Protein AF-A0A4U8V218-F1 (afdb_monomer)

Nearest PDB structures (foldseek):
  7qql-assembly3_B  TM=8.203E-01  e=4.131E-07  Homo sapiens
  7pc4-assembly1_A  TM=8.549E-01  e=7.702E-06  Homo sapiens
  7pc7-assembly2_B  TM=8.497E-01  e=1.550E-05  Homo sapiens
  6zbz-assembly3_C  TM=8.291E-01  e=1.264E-04  Homo sapiens
  2f0a-assembly5_C  TM=8.260E-01  e=2.103E-04  Xenopus laevis

Structure (mmCIF, N/CA/C/O backbone):
data_AF-A0A4U8V218-F1
#
_entry.id   AF-A0A4U8V218-F1
#
loop_
_atom_site.group_PDB
_atom_site.id
_atom_site.type_symbol
_atom_site.label_atom_id
_atom_site.label_alt_id
_atom_site.label_comp_id
_atom_site.label_asym_id
_atom_site.label_entity_id
_atom_site.label_seq_id
_atom_site.pdbx_PDB_ins_code
_atom_site.Cartn_x
_atom_site.Cartn_y
_atom_site.Cartn_z
_atom_site.occupancy
_atom_site.B_iso_or_equiv
_atom_site.auth_seq_id
_atom_site.auth_comp_id
_atom_site.auth_asym_id
_atom_site.auth_atom_id
_atom_site.pdbx_PDB_model_num
ATOM 1 N N . MET A 1 1 ? 43.293 4.602 5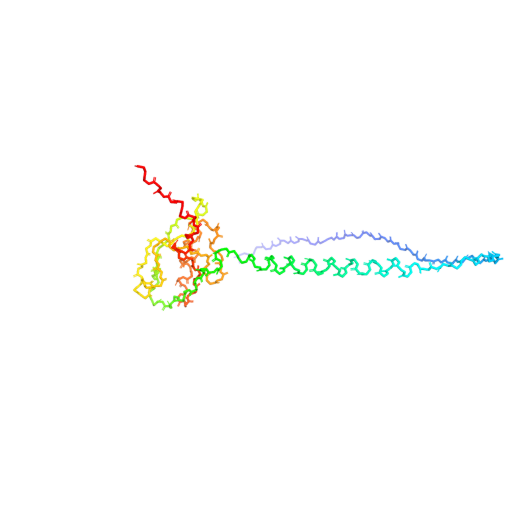3.460 1.00 40.53 1 MET A N 1
ATOM 2 C CA . MET A 1 1 ? 44.077 3.426 53.053 1.00 40.53 1 MET A CA 1
ATOM 3 C C . MET A 1 1 ? 43.292 2.794 51.916 1.00 40.53 1 MET A C 1
ATOM 5 O O . MET A 1 1 ? 42.241 2.243 52.197 1.00 40.53 1 MET A O 1
ATOM 9 N N . ASP A 1 2 ? 43.565 3.004 50.633 1.00 42.94 2 ASP A N 1
ATOM 10 C CA . ASP A 1 2 ? 44.732 3.553 49.939 1.00 42.94 2 ASP A CA 1
ATOM 11 C C . ASP A 1 2 ? 44.266 4.177 48.609 1.00 42.94 2 ASP A C 1
ATOM 13 O O . ASP A 1 2 ? 43.403 3.632 47.924 1.00 42.94 2 ASP A O 1
ATOM 17 N N . GLU A 1 3 ? 44.843 5.331 48.277 1.00 49.00 3 GLU A N 1
ATOM 18 C CA . GLU A 1 3 ? 45.061 5.780 46.896 1.00 49.00 3 GLU A CA 1
ATOM 19 C C . GLU A 1 3 ? 46.334 5.072 46.378 1.00 49.00 3 GLU A C 1
ATOM 21 O O . GLU A 1 3 ? 47.158 4.676 47.208 1.00 49.00 3 GLU A O 1
ATOM 26 N N . PRO A 1 4 ? 46.550 4.918 45.055 1.00 53.66 4 PRO A N 1
ATOM 27 C CA . PRO A 1 4 ? 47.360 5.936 44.367 1.00 53.66 4 PRO A CA 1
ATOM 28 C C . PRO A 1 4 ? 47.036 6.158 42.867 1.00 53.66 4 PRO A C 1
ATOM 30 O O . PRO A 1 4 ? 46.982 5.228 42.071 1.00 53.66 4 PRO A O 1
ATOM 33 N N . SER A 1 5 ? 46.849 7.424 42.491 1.00 48.59 5 SER A N 1
ATOM 34 C CA . SER A 1 5 ? 47.765 8.299 41.733 1.00 48.59 5 SER A CA 1
ATOM 35 C C . SER A 1 5 ? 48.434 7.871 40.407 1.00 48.59 5 SER A C 1
ATOM 37 O O . SER A 1 5 ? 49.103 6.848 40.304 1.00 48.59 5 SER A O 1
ATOM 39 N N . SER A 1 6 ? 48.457 8.889 39.524 1.00 47.59 6 SER A N 1
ATOM 40 C CA . SER A 1 6 ? 49.466 9.280 38.510 1.00 47.59 6 SER A CA 1
ATOM 41 C C . SER A 1 6 ? 49.377 8.706 37.089 1.00 47.59 6 SER A C 1
ATOM 43 O O . SER A 1 6 ? 49.187 7.515 36.916 1.00 47.59 6 SER A O 1
ATOM 45 N N . SER A 1 7 ? 49.649 9.443 36.000 1.00 46.03 7 SER A N 1
ATOM 46 C CA . SER A 1 7 ? 49.930 10.871 35.715 1.00 46.03 7 SER A CA 1
ATOM 47 C C . SER A 1 7 ? 50.295 10.995 34.215 1.00 46.03 7 SER A C 1
ATOM 49 O O . SER A 1 7 ? 50.708 10.000 33.629 1.00 46.03 7 SER A O 1
ATOM 51 N N . ALA A 1 8 ? 50.296 12.238 33.691 1.00 42.09 8 ALA A N 1
ATOM 52 C CA . ALA A 1 8 ? 51.140 12.753 32.581 1.00 42.09 8 ALA A CA 1
ATOM 53 C C . ALA A 1 8 ? 50.813 12.319 31.125 1.00 42.09 8 ALA A C 1
ATOM 55 O O . ALA A 1 8 ? 50.382 11.201 30.898 1.00 42.09 8 ALA A O 1
ATOM 56 N N . GLN A 1 9 ? 51.006 13.088 30.037 1.00 40.25 9 GLN A N 1
ATOM 57 C CA . GLN A 1 9 ? 51.601 14.404 29.686 1.00 40.25 9 GLN A CA 1
ATOM 58 C C . GLN A 1 9 ? 51.140 14.693 28.220 1.00 40.25 9 GLN A C 1
ATOM 60 O O . GLN A 1 9 ? 51.043 13.757 27.436 1.00 40.25 9 GLN A O 1
ATOM 65 N N . GLN A 1 10 ? 50.590 15.859 27.851 1.00 35.50 10 GLN A N 1
ATOM 66 C CA . GLN A 1 10 ? 51.215 17.086 27.297 1.00 35.50 10 GLN A CA 1
ATOM 67 C C . GLN A 1 10 ? 51.856 16.994 25.877 1.00 35.50 10 GLN A C 1
ATOM 69 O O . GLN A 1 10 ? 52.701 16.145 25.625 1.00 35.50 10 GLN A O 1
ATOM 74 N N . SER A 1 11 ? 51.411 17.923 25.003 1.00 46.84 11 SER A N 1
ATOM 75 C CA . SER A 1 11 ? 51.709 18.272 23.578 1.00 46.84 11 SER A CA 1
ATOM 76 C C . SER A 1 11 ? 53.215 18.532 23.257 1.00 46.84 11 SER A C 1
ATOM 78 O O . SER A 1 11 ? 53.974 18.401 24.215 1.00 46.84 11 SER A O 1
ATOM 80 N N . PRO A 1 12 ? 53.725 18.967 22.049 1.00 50.72 12 PRO A N 1
ATOM 81 C CA . PRO A 1 12 ? 53.167 19.951 21.073 1.00 50.72 12 PRO A CA 1
ATOM 82 C C . PRO A 1 12 ? 53.636 19.887 19.567 1.00 50.72 12 PRO A C 1
ATOM 84 O O . PRO A 1 12 ? 54.367 18.997 19.157 1.00 50.72 12 PRO A O 1
ATOM 87 N N . ALA A 1 13 ? 53.251 20.937 18.809 1.00 34.81 13 ALA A N 1
ATOM 88 C CA . ALA A 1 13 ? 54.000 21.676 17.760 1.00 34.81 13 ALA A CA 1
ATOM 89 C C . ALA A 1 13 ? 54.151 21.133 16.315 1.00 34.81 13 ALA A C 1
ATOM 91 O O . ALA A 1 13 ? 54.768 20.102 16.088 1.00 34.81 13 ALA A O 1
ATOM 92 N N . ALA A 1 14 ? 53.717 21.935 15.324 1.00 35.16 14 ALA A N 1
ATOM 93 C CA . ALA A 1 14 ? 54.578 22.785 14.467 1.00 35.16 14 ALA A CA 1
ATOM 94 C C . ALA A 1 14 ? 53.914 23.098 13.099 1.00 35.16 14 ALA A C 1
ATOM 96 O O . ALA A 1 14 ? 53.483 22.190 12.395 1.00 35.16 14 ALA A O 1
ATOM 97 N N . GLY A 1 15 ? 53.857 24.388 12.726 1.00 35.25 15 GLY A N 1
ATOM 98 C CA . GLY A 1 15 ? 53.751 24.835 11.321 1.00 35.25 15 GLY A CA 1
ATOM 99 C C . GLY A 1 15 ? 55.073 24.590 10.566 1.00 35.25 15 GLY A C 1
ATOM 100 O O . GLY A 1 15 ? 55.958 23.959 11.150 1.00 35.25 15 GLY A O 1
ATOM 101 N N . PRO A 1 16 ? 55.266 25.089 9.325 1.00 47.72 16 PRO A N 1
ATOM 102 C CA . PRO A 1 16 ? 55.283 26.541 9.062 1.00 47.72 16 PRO A CA 1
ATOM 103 C C . PRO A 1 16 ? 54.783 26.953 7.635 1.00 47.72 16 PRO A C 1
ATOM 105 O O . PRO A 1 16 ? 54.434 26.089 6.841 1.00 47.72 16 PRO A O 1
ATOM 108 N N . GLU A 1 17 ? 54.470 28.243 7.402 1.00 39.84 17 GLU A N 1
ATOM 109 C CA . GLU A 1 17 ? 55.167 29.190 6.474 1.00 39.84 17 GLU A CA 1
ATOM 110 C C . GLU A 1 17 ? 54.906 28.970 4.965 1.00 39.84 17 GLU A C 1
ATOM 112 O O . GLU A 1 17 ? 54.795 27.843 4.514 1.00 39.84 17 GLU A O 1
ATOM 117 N N . GLU A 1 18 ? 54.836 29.943 4.052 1.00 35.38 18 GLU A N 1
ATOM 118 C CA . GLU A 1 18 ? 54.838 31.415 3.992 1.00 35.38 18 GLU A CA 1
ATOM 119 C C . GLU A 1 18 ? 54.677 31.754 2.475 1.00 35.38 18 GLU A C 1
ATOM 121 O O . GLU A 1 18 ? 54.817 30.871 1.632 1.00 35.38 18 GLU A O 1
ATOM 126 N N . GLN A 1 19 ? 54.471 33.037 2.146 1.00 35.28 19 GLN A N 1
ATOM 127 C CA . GLN A 1 19 ? 54.855 33.743 0.898 1.00 35.28 19 GLN A CA 1
ATOM 128 C C . GLN A 1 19 ? 53.714 34.087 -0.082 1.00 35.28 19 GLN A C 1
ATOM 130 O O . GLN A 1 19 ? 53.103 33.213 -0.681 1.00 35.28 19 GLN A O 1
ATOM 135 N N . ARG A 1 20 ? 53.257 35.359 -0.112 1.00 33.25 20 ARG A N 1
ATOM 136 C CA . ARG A 1 20 ? 53.859 36.568 -0.762 1.00 33.25 20 ARG A CA 1
ATOM 137 C C . ARG A 1 20 ? 53.602 36.547 -2.285 1.00 33.25 20 ARG A C 1
ATOM 139 O O . ARG A 1 20 ? 53.681 35.491 -2.881 1.00 33.25 20 ARG A O 1
ATOM 146 N N . GLU A 1 21 ? 53.331 37.612 -3.037 1.00 30.73 21 GLU A N 1
ATOM 147 C CA . GLU A 1 21 ? 53.276 39.063 -2.842 1.00 30.73 21 GLU A CA 1
ATOM 148 C C . GLU A 1 21 ? 52.980 39.679 -4.238 1.00 30.73 21 GLU A C 1
ATOM 150 O O . GLU A 1 21 ? 53.397 39.133 -5.253 1.00 30.73 21 GLU A O 1
ATOM 155 N N . SER A 1 22 ? 52.232 40.786 -4.266 1.00 32.81 22 SER A N 1
ATOM 156 C CA . SER A 1 22 ? 52.320 41.942 -5.186 1.00 32.81 22 SER A CA 1
ATOM 157 C C . SER A 1 22 ? 52.426 41.803 -6.722 1.00 32.81 22 SER A C 1
ATOM 159 O O . SER A 1 22 ? 53.437 41.403 -7.288 1.00 32.81 22 SER A O 1
ATOM 161 N N . THR A 1 23 ? 51.446 42.408 -7.407 1.00 40.28 23 THR A N 1
ATOM 162 C CA . THR A 1 23 ? 51.613 43.199 -8.656 1.00 40.28 23 THR A CA 1
ATOM 163 C C . THR A 1 23 ? 52.706 44.279 -8.499 1.00 40.28 23 THR A C 1
ATOM 165 O O . THR A 1 23 ? 52.809 44.777 -7.374 1.00 40.28 23 THR A O 1
ATOM 168 N N . PRO A 1 24 ? 53.443 44.759 -9.543 1.00 46.31 24 PRO A N 1
ATOM 169 C CA . PRO A 1 24 ? 52.901 45.841 -10.402 1.00 46.31 24 PRO A CA 1
ATOM 170 C C . PRO A 1 24 ? 53.533 46.110 -11.815 1.00 46.31 24 PRO A C 1
ATOM 172 O O . PRO A 1 24 ? 54.622 45.668 -12.156 1.00 46.31 24 PRO A O 1
ATOM 175 N N . THR A 1 25 ? 52.824 46.975 -12.569 1.00 32.97 25 THR A N 1
ATOM 176 C CA . THR A 1 25 ? 53.266 48.110 -13.439 1.00 32.97 25 THR A CA 1
ATOM 177 C C . THR A 1 25 ? 53.871 47.965 -14.856 1.00 32.97 25 THR A C 1
ATOM 179 O O . THR A 1 25 ? 55.010 47.558 -15.032 1.00 32.97 25 THR A O 1
ATOM 182 N N . ASN A 1 26 ? 53.113 48.570 -15.793 1.00 38.38 26 ASN A N 1
ATOM 183 C CA . ASN A 1 26 ? 53.423 49.619 -16.795 1.00 38.38 26 ASN A CA 1
ATOM 184 C C . ASN A 1 26 ? 54.367 49.380 -17.992 1.00 38.38 26 ASN A C 1
ATOM 186 O O . ASN A 1 26 ? 55.562 49.153 -17.844 1.00 38.38 26 ASN A O 1
ATOM 190 N N . GLY A 1 27 ? 53.836 49.690 -19.183 1.00 33.47 27 GLY A N 1
ATOM 191 C CA . GLY A 1 27 ? 54.587 50.044 -20.390 1.00 33.47 27 GLY A CA 1
ATOM 192 C C . GLY A 1 27 ? 53.668 50.680 -21.441 1.00 33.47 27 GLY A C 1
ATOM 193 O O . GLY A 1 27 ? 52.831 49.997 -22.017 1.00 33.47 27 GLY A O 1
ATOM 194 N N . ASP A 1 28 ? 53.807 51.994 -21.618 1.00 36.44 28 ASP A N 1
ATOM 195 C CA . ASP A 1 28 ? 53.156 52.854 -22.616 1.00 36.44 28 ASP A CA 1
ATOM 196 C C . ASP A 1 28 ? 53.841 52.758 -24.002 1.00 36.44 28 ASP A C 1
ATOM 198 O O . ASP A 1 28 ? 54.964 52.265 -24.110 1.00 36.44 28 ASP A O 1
ATOM 202 N N . VAL A 1 29 ? 53.182 53.354 -25.005 1.00 38.94 29 VAL A N 1
ATOM 203 C CA . VAL A 1 29 ? 53.649 53.804 -26.335 1.00 38.94 29 VAL A CA 1
ATOM 204 C C . VAL A 1 29 ? 53.206 52.953 -27.530 1.00 38.94 29 VAL A C 1
ATOM 206 O O . VAL A 1 29 ? 53.717 51.866 -27.787 1.00 38.94 29 VAL A O 1
ATOM 209 N N . GLY A 1 30 ? 52.360 53.559 -28.375 1.00 30.31 30 GLY A N 1
ATOM 210 C CA . GLY A 1 30 ? 52.327 53.233 -29.803 1.00 30.31 30 GLY A CA 1
ATOM 211 C C . GLY A 1 30 ? 51.010 53.506 -30.523 1.00 30.31 30 GLY A C 1
ATOM 212 O O . GLY A 1 30 ? 50.344 52.574 -30.954 1.00 30.31 30 GLY A O 1
ATOM 213 N N . VAL A 1 31 ? 50.646 54.778 -30.707 1.00 47.94 31 VAL A N 1
ATOM 214 C CA . VAL A 1 31 ? 49.597 55.183 -31.657 1.00 47.94 31 VAL A CA 1
A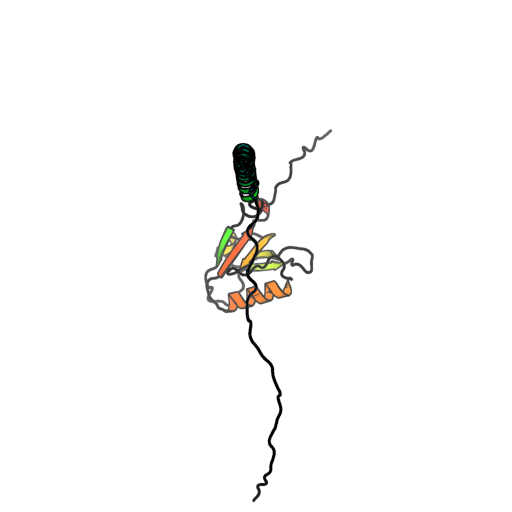TOM 215 C C . VAL A 1 31 ? 50.095 54.941 -33.083 1.00 47.94 31 VAL A C 1
ATOM 217 O O . VAL A 1 31 ? 51.030 55.610 -33.517 1.00 47.94 31 VAL A O 1
ATOM 220 N N . ALA A 1 32 ? 49.440 54.058 -33.840 1.00 38.50 32 ALA A N 1
ATOM 221 C CA . ALA A 1 32 ? 49.463 54.120 -35.299 1.00 38.50 32 ALA A CA 1
ATOM 222 C C . ALA A 1 32 ? 48.243 53.444 -35.944 1.00 38.50 32 ALA A C 1
ATOM 224 O O . ALA A 1 32 ? 48.045 52.240 -35.839 1.00 38.50 32 ALA A O 1
ATOM 225 N N . ALA A 1 33 ? 47.529 54.274 -36.705 1.00 38.62 33 ALA A N 1
ATOM 226 C CA . ALA A 1 33 ? 46.793 53.964 -37.926 1.00 38.62 33 ALA A CA 1
ATOM 227 C C . ALA A 1 33 ? 45.500 53.132 -37.830 1.00 38.62 33 ALA A C 1
ATOM 229 O O . ALA A 1 33 ? 45.479 51.913 -37.691 1.00 38.62 33 ALA A O 1
ATOM 230 N N . ALA A 1 34 ? 44.409 53.866 -38.046 1.00 48.31 34 ALA A N 1
ATOM 231 C CA . ALA A 1 34 ? 43.073 53.399 -38.351 1.00 48.31 34 ALA A CA 1
ATOM 232 C C . ALA A 1 34 ? 43.022 52.298 -39.425 1.00 48.31 34 ALA A C 1
ATOM 234 O O . ALA A 1 34 ? 43.589 52.432 -40.511 1.00 48.31 34 ALA A O 1
ATOM 235 N N . LYS A 1 35 ? 42.184 51.296 -39.165 1.00 39.84 35 LYS A N 1
ATOM 236 C CA . LYS A 1 35 ? 41.305 50.714 -40.177 1.00 39.84 35 LYS A CA 1
ATOM 237 C C . LYS A 1 35 ? 39.892 50.721 -39.611 1.00 39.84 35 LYS A C 1
ATOM 239 O O . LYS A 1 35 ? 39.559 49.932 -38.733 1.00 39.84 35 LYS A O 1
ATOM 244 N N . ASN A 1 36 ? 39.107 51.686 -40.083 1.00 50.03 36 ASN A N 1
ATOM 245 C CA . ASN A 1 36 ? 37.658 51.596 -40.063 1.00 5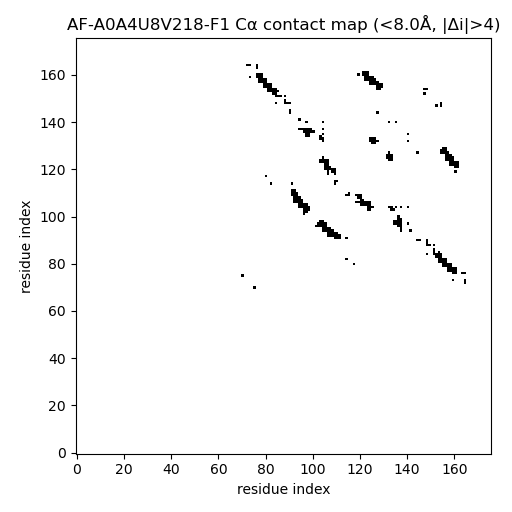0.03 36 ASN A CA 1
ATOM 246 C C . ASN A 1 36 ? 37.284 50.425 -40.973 1.00 50.03 36 ASN A C 1
ATOM 248 O O . ASN A 1 36 ? 37.309 50.573 -42.190 1.00 50.03 36 ASN A O 1
ATOM 252 N N . ASP A 1 37 ? 36.978 49.281 -40.380 1.00 46.44 37 ASP A N 1
ATOM 253 C CA . ASP A 1 37 ? 36.067 48.322 -40.984 1.00 46.44 37 ASP A CA 1
ATOM 254 C C . ASP A 1 37 ? 34.823 48.369 -40.107 1.00 46.44 37 ASP A C 1
ATOM 256 O O . ASP A 1 37 ? 34.842 47.977 -38.935 1.00 46.44 37 ASP A O 1
ATOM 260 N N . GLU A 1 38 ? 33.782 48.989 -40.657 1.00 53.09 38 GLU A N 1
ATOM 261 C CA . GLU A 1 38 ? 32.448 49.021 -40.086 1.00 53.09 38 GLU A CA 1
ATOM 262 C C . GLU A 1 38 ? 32.017 47.578 -39.859 1.00 53.09 38 GLU A C 1
ATOM 264 O O . GLU A 1 38 ? 31.642 46.849 -40.775 1.00 53.09 38 GLU A O 1
ATOM 269 N N . ARG A 1 39 ? 32.138 47.149 -38.605 1.00 54.84 39 ARG A N 1
ATOM 270 C CA . ARG A 1 39 ? 31.620 45.884 -38.121 1.00 54.84 39 ARG A CA 1
ATOM 271 C C . ARG A 1 39 ? 30.103 46.045 -38.103 1.00 54.84 39 ARG A C 1
ATOM 273 O O . ARG A 1 39 ? 29.524 46.407 -37.082 1.00 54.84 39 ARG A O 1
ATOM 280 N N . GLY A 1 40 ? 29.486 45.880 -39.271 1.00 51.75 40 GLY A N 1
ATOM 281 C CA . GLY A 1 40 ? 28.058 45.664 -39.407 1.00 51.75 40 GLY A CA 1
ATOM 282 C C . GLY A 1 40 ? 27.762 44.370 -38.680 1.00 51.75 40 GLY A C 1
ATOM 283 O O . GLY A 1 40 ? 27.891 43.303 -39.256 1.00 51.75 40 GLY A O 1
ATOM 284 N N . CYS A 1 41 ? 27.502 44.470 -37.376 1.00 51.72 41 CYS A N 1
ATOM 285 C CA . CYS A 1 41 ? 26.997 43.355 -36.602 1.00 51.72 41 CYS A CA 1
ATOM 286 C C . CYS A 1 41 ? 25.762 42.859 -37.337 1.00 51.72 41 CYS A C 1
ATOM 288 O O . CYS A 1 41 ? 24.823 43.639 -37.518 1.00 51.72 41 CYS A O 1
ATOM 290 N N . ASP A 1 42 ? 25.816 41.607 -37.771 1.00 64.12 42 ASP A N 1
ATOM 291 C CA . ASP A 1 42 ? 24.790 40.861 -38.482 1.00 64.12 42 ASP A CA 1
ATOM 292 C C . ASP A 1 42 ? 23.498 40.819 -37.650 1.00 64.12 42 ASP A C 1
ATOM 294 O O . ASP A 1 42 ? 23.140 39.828 -37.016 1.00 64.12 42 ASP A O 1
ATOM 298 N N . SER A 1 43 ? 22.799 41.953 -37.588 1.00 65.56 43 SER A N 1
ATOM 299 C CA . S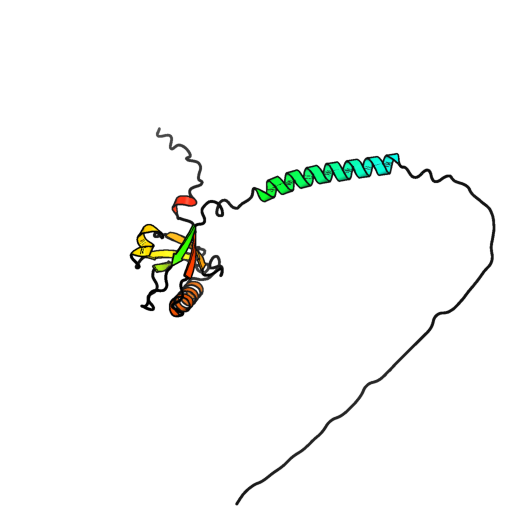ER A 1 43 ? 21.570 42.132 -36.818 1.00 65.56 43 SER A CA 1
ATOM 300 C C . SER A 1 43 ? 20.488 41.190 -37.330 1.00 65.56 43 SER A C 1
ATOM 302 O O . SER A 1 43 ? 19.619 40.789 -36.568 1.00 65.56 43 SER A O 1
ATOM 304 N N . GLU A 1 44 ? 20.567 40.826 -38.609 1.00 72.94 44 GLU A N 1
ATOM 305 C CA . GLU A 1 44 ? 19.694 39.863 -39.271 1.00 72.94 44 GLU A CA 1
ATOM 306 C C . GLU A 1 44 ? 20.016 38.419 -38.842 1.00 72.94 44 GLU A C 1
ATOM 308 O O . GLU A 1 44 ? 19.101 37.635 -38.598 1.00 72.94 44 GLU A O 1
ATOM 313 N N . GLU A 1 45 ? 21.296 38.074 -38.658 1.00 74.12 45 GLU A N 1
ATOM 314 C CA . GLU A 1 45 ? 21.730 36.752 -38.173 1.00 74.12 45 GLU A CA 1
ATOM 315 C C . GLU A 1 45 ? 21.403 36.562 -36.684 1.00 74.12 45 GLU A C 1
ATOM 317 O O . GLU A 1 45 ? 20.939 35.498 -36.257 1.00 74.12 45 GLU A O 1
ATOM 322 N N . LEU A 1 46 ? 21.562 37.626 -35.894 1.00 73.44 46 LEU A N 1
ATOM 323 C CA . LEU A 1 46 ? 21.141 37.655 -34.496 1.00 73.44 46 LEU A CA 1
ATOM 324 C C . LEU A 1 46 ? 19.619 37.552 -34.366 1.00 73.44 46 LEU A C 1
ATOM 326 O O . LEU A 1 46 ? 19.141 36.792 -33.526 1.00 73.44 46 LEU A O 1
ATOM 330 N N . GLN A 1 47 ? 18.860 38.250 -35.215 1.00 80.12 47 GLN A N 1
ATOM 331 C CA . GLN A 1 47 ? 17.400 38.159 -35.208 1.00 80.12 47 GLN A CA 1
ATOM 332 C C . GLN A 1 47 ? 16.931 36.753 -35.604 1.00 80.12 47 GLN A C 1
ATOM 334 O O . GLN A 1 47 ? 16.107 36.168 -34.905 1.00 80.12 47 GLN A O 1
ATOM 339 N N . SER A 1 48 ? 17.538 36.158 -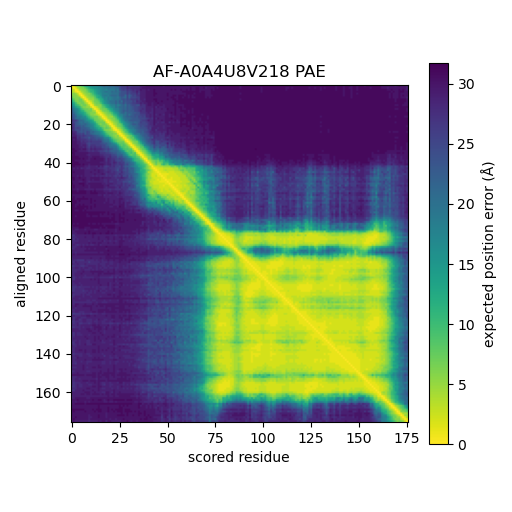36.636 1.00 82.38 48 SER A N 1
ATOM 340 C CA . SER A 1 48 ? 17.266 34.771 -37.026 1.00 82.38 48 SER A CA 1
ATOM 341 C C . SER A 1 48 ? 17.583 33.777 -35.905 1.00 82.38 48 SER A C 1
ATOM 343 O O . SER A 1 48 ? 16.875 32.782 -35.751 1.00 82.38 48 SER A O 1
ATOM 345 N N . SER A 1 49 ? 18.634 34.025 -35.120 1.00 83.62 49 SER A N 1
ATOM 346 C CA . SER A 1 49 ? 18.982 33.181 -33.972 1.00 83.62 49 SER A CA 1
ATOM 347 C C . SER A 1 49 ? 17.974 33.324 -32.829 1.00 83.62 49 SER A C 1
ATOM 349 O O . SER A 1 49 ? 17.615 32.326 -32.207 1.00 83.62 49 SER A O 1
ATOM 351 N N . ILE A 1 50 ? 17.480 34.538 -32.564 1.00 83.62 50 ILE A N 1
ATOM 352 C CA . ILE A 1 50 ? 16.438 34.788 -31.554 1.00 83.62 50 ILE A CA 1
ATOM 353 C C . ILE A 1 50 ? 15.147 34.062 -31.939 1.00 83.62 50 ILE A C 1
ATOM 355 O O . ILE A 1 50 ? 14.620 33.301 -31.129 1.00 83.62 50 ILE A O 1
ATOM 359 N N . ASP A 1 51 ? 14.700 34.205 -33.187 1.00 84.44 51 ASP A N 1
ATOM 360 C CA . ASP A 1 51 ? 13.484 33.552 -33.680 1.00 84.44 51 ASP A CA 1
ATOM 361 C C . ASP A 1 51 ? 13.611 32.015 -33.624 1.00 84.44 51 ASP A C 1
ATOM 363 O O . ASP A 1 51 ? 12.663 31.302 -33.282 1.00 84.44 51 ASP A O 1
ATOM 367 N N . GLN A 1 52 ? 14.808 31.479 -33.894 1.00 82.94 52 GLN A N 1
ATOM 368 C CA . GLN A 1 52 ? 15.087 30.045 -33.798 1.00 82.94 52 GLN A CA 1
ATOM 369 C C . GLN A 1 52 ? 15.085 29.537 -32.348 1.00 82.94 52 GLN A C 1
ATOM 371 O O . GLN A 1 52 ? 14.593 28.434 -32.085 1.00 82.94 52 GLN A O 1
ATOM 376 N N . ILE A 1 53 ? 15.587 30.330 -31.398 1.00 83.00 53 ILE A N 1
ATOM 377 C CA . ILE A 1 53 ? 15.540 30.013 -29.964 1.00 83.00 53 ILE A CA 1
ATOM 378 C C . ILE A 1 53 ? 14.099 30.063 -29.454 1.00 83.00 53 ILE A C 1
ATOM 380 O O . ILE A 1 53 ? 13.692 29.167 -28.717 1.00 83.00 53 ILE A O 1
ATOM 384 N N . GLU A 1 54 ? 13.308 31.059 -29.852 1.00 79.75 54 GLU A N 1
ATOM 385 C CA . GLU A 1 54 ? 11.898 31.164 -29.460 1.00 79.75 54 GLU A CA 1
ATOM 386 C C . GLU A 1 54 ? 11.054 30.025 -30.040 1.00 79.75 54 GLU A C 1
ATOM 388 O O . GLU A 1 54 ? 10.238 29.435 -29.328 1.00 79.75 54 GLU A O 1
ATOM 393 N N . SER A 1 55 ? 11.304 29.645 -31.294 1.00 74.12 55 SER A N 1
ATOM 394 C CA . SER A 1 55 ? 10.674 28.477 -31.916 1.00 74.12 55 SER A CA 1
ATOM 395 C C . SER A 1 55 ? 11.047 27.179 -31.188 1.00 74.12 55 SER A C 1
ATOM 397 O O . SER A 1 55 ? 10.169 26.406 -30.803 1.00 74.12 55 SER A O 1
ATOM 399 N N . SER A 1 56 ? 12.338 26.987 -30.887 1.00 73.25 56 SER A N 1
ATOM 400 C CA . SER A 1 56 ? 12.822 25.830 -30.118 1.00 73.25 56 SER A CA 1
ATOM 401 C C . SER A 1 56 ? 12.240 25.807 -28.703 1.00 73.25 56 SER A C 1
ATOM 403 O O . SER A 1 56 ? 11.896 24.748 -28.190 1.00 73.25 56 SER A O 1
ATOM 405 N N . LYS A 1 57 ? 12.084 26.971 -28.064 1.00 73.62 57 LYS A N 1
ATOM 406 C CA . LYS A 1 57 ? 11.459 27.109 -26.745 1.00 73.62 57 LYS A CA 1
ATOM 407 C C . LYS A 1 57 ? 9.981 26.725 -26.780 1.00 73.62 57 LYS A C 1
ATOM 409 O O . LYS A 1 57 ? 9.553 25.994 -25.897 1.00 73.62 57 LYS A O 1
ATOM 414 N N . ASN A 1 58 ? 9.225 27.142 -27.796 1.00 66.62 58 ASN A N 1
ATOM 415 C CA . ASN A 1 58 ? 7.830 26.720 -27.959 1.00 66.62 58 ASN A CA 1
ATOM 416 C C . ASN A 1 58 ? 7.718 25.205 -28.188 1.00 66.62 58 ASN A C 1
ATOM 418 O O . ASN A 1 58 ? 6.819 24.563 -27.649 1.00 66.62 58 ASN A O 1
ATOM 422 N N . GLU A 1 59 ? 8.641 24.614 -28.949 1.00 64.50 59 GLU A N 1
ATOM 423 C CA . GLU A 1 59 ? 8.692 23.166 -29.167 1.00 64.50 59 GLU A CA 1
ATOM 424 C C . GLU A 1 59 ? 9.039 22.413 -27.870 1.00 64.50 59 GLU A C 1
ATOM 426 O O . GLU A 1 59 ? 8.388 21.424 -27.529 1.00 64.50 59 GLU A O 1
ATOM 431 N N . ILE A 1 60 ? 9.983 22.935 -27.079 1.00 61.94 60 ILE A N 1
ATOM 432 C CA . ILE A 1 60 ? 10.305 22.428 -25.739 1.00 61.94 60 ILE A CA 1
ATOM 433 C C . ILE A 1 60 ? 9.113 22.590 -24.795 1.00 61.94 60 ILE A C 1
ATOM 435 O O . ILE A 1 60 ? 8.804 21.643 -24.081 1.00 61.94 60 ILE A O 1
ATOM 439 N N . ASP A 1 61 ? 8.403 23.718 -24.792 1.00 58.84 61 ASP A N 1
ATOM 440 C CA . ASP A 1 61 ? 7.223 23.931 -23.947 1.00 58.84 61 ASP A CA 1
ATOM 441 C C . ASP A 1 61 ? 6.109 22.938 -24.310 1.00 58.84 61 ASP A C 1
ATOM 443 O O . ASP A 1 61 ? 5.550 22.297 -23.418 1.00 58.84 61 ASP A O 1
ATOM 447 N N . HIS A 1 62 ? 5.862 22.694 -25.602 1.00 56.09 62 HIS A N 1
ATOM 448 C CA . HIS A 1 62 ? 4.944 21.647 -26.061 1.00 56.09 62 HIS A CA 1
ATOM 449 C C . HIS A 1 62 ? 5.390 20.244 -25.625 1.00 56.09 62 HIS A C 1
ATOM 451 O O . HIS A 1 62 ? 4.571 19.461 -25.133 1.00 56.09 62 HIS A O 1
ATOM 457 N N . VAL A 1 63 ? 6.678 19.912 -25.731 1.00 56.97 63 VAL A N 1
ATOM 458 C CA . VAL A 1 63 ? 7.220 18.629 -25.255 1.00 56.97 63 VAL A CA 1
ATOM 459 C C . VAL A 1 63 ? 7.125 18.521 -23.730 1.00 56.97 63 VAL A C 1
ATOM 461 O O . VAL A 1 63 ? 6.729 17.477 -23.222 1.00 56.97 63 VAL A O 1
ATOM 464 N N . THR A 1 64 ? 7.385 19.591 -22.982 1.00 52.94 64 THR A N 1
ATOM 465 C CA . THR A 1 64 ? 7.318 19.620 -21.511 1.00 52.94 64 THR A CA 1
ATOM 466 C C . THR A 1 64 ? 5.873 19.486 -21.027 1.00 52.94 64 THR A C 1
ATOM 468 O O . THR A 1 64 ? 5.600 18.756 -20.072 1.00 52.94 64 THR A O 1
ATOM 471 N N . GLN A 1 65 ? 4.914 20.083 -21.737 1.00 48.75 65 GLN A N 1
ATOM 472 C CA . GLN A 1 65 ? 3.481 19.874 -21.516 1.00 48.75 65 GLN A CA 1
ATOM 473 C C . GLN A 1 65 ? 3.072 18.423 -21.815 1.00 48.75 65 GLN A C 1
ATOM 475 O O . GLN A 1 65 ? 2.294 17.834 -21.069 1.00 48.75 65 GLN A O 1
ATOM 480 N N . THR A 1 66 ? 3.671 17.801 -22.833 1.00 48.41 66 THR A N 1
ATOM 481 C CA . THR A 1 66 ? 3.439 16.388 -23.180 1.00 48.41 66 THR A CA 1
ATOM 482 C C . THR A 1 66 ? 4.094 15.424 -22.173 1.00 48.41 66 THR A C 1
ATOM 484 O O . THR A 1 66 ? 3.541 14.366 -21.872 1.00 48.41 66 THR A O 1
ATOM 487 N N . VAL A 1 67 ? 5.235 15.795 -21.582 1.00 49.38 67 VAL A N 1
ATOM 488 C CA . VAL A 1 67 ? 5.944 15.024 -20.541 1.00 49.38 67 VAL A CA 1
ATOM 489 C C . VAL A 1 67 ? 5.277 15.176 -19.166 1.00 49.38 67 VAL A C 1
ATOM 491 O O . VAL A 1 67 ? 5.247 14.218 -18.397 1.00 49.38 67 VAL A O 1
ATOM 494 N N . THR A 1 68 ? 4.635 16.314 -18.879 1.00 46.38 68 THR A N 1
ATOM 495 C CA . THR A 1 68 ? 3.840 16.517 -17.648 1.00 46.38 68 THR A CA 1
ATOM 496 C C . THR A 1 68 ? 2.568 15.651 -17.639 1.00 46.38 68 THR A C 1
ATOM 498 O O . THR A 1 68 ? 2.080 15.259 -16.580 1.00 46.38 68 THR A O 1
ATOM 501 N N . ILE A 1 69 ? 2.078 15.252 -18.820 1.00 48.59 69 ILE A N 1
ATOM 502 C CA . ILE A 1 69 ? 0.971 14.293 -19.008 1.00 48.59 69 ILE A CA 1
ATOM 503 C C . ILE A 1 69 ? 1.508 12.849 -19.129 1.00 48.59 69 ILE A C 1
ATOM 505 O O . ILE A 1 69 ? 0.843 11.940 -19.613 1.00 48.59 69 ILE A O 1
ATOM 509 N N . ARG A 1 70 ? 2.718 12.574 -18.637 1.00 45.38 70 ARG A N 1
ATOM 510 C CA . ARG A 1 70 ? 3.091 11.225 -18.193 1.00 45.38 70 ARG A CA 1
ATOM 511 C C . ARG A 1 70 ? 2.998 11.128 -16.678 1.00 45.38 70 ARG A C 1
ATOM 513 O O . ARG A 1 70 ? 3.897 10.605 -16.027 1.00 45.38 70 ARG A O 1
ATOM 520 N N . GLN A 1 71 ? 1.875 11.581 -16.114 1.00 47.34 71 GLN A N 1
ATOM 521 C CA . GLN A 1 71 ? 1.403 10.983 -14.869 1.00 47.34 71 GLN A CA 1
ATOM 522 C C . GLN A 1 71 ? 1.435 9.473 -15.093 1.00 47.34 71 GLN A C 1
ATOM 524 O O . GLN A 1 71 ? 0.861 8.978 -16.066 1.00 47.34 71 GLN A O 1
ATOM 529 N N . SER A 1 72 ? 2.200 8.750 -14.276 1.00 54.59 72 SER A N 1
ATOM 530 C CA . SER A 1 72 ? 2.292 7.305 -14.427 1.00 54.59 72 SER A CA 1
ATOM 531 C C . SER A 1 72 ? 0.864 6.732 -14.434 1.00 54.59 72 SER A C 1
ATOM 533 O O . SER A 1 72 ? -0.001 7.261 -13.724 1.00 54.59 72 SER A O 1
ATOM 535 N N . PRO A 1 73 ? 0.575 5.660 -15.189 1.00 53.69 73 PRO A N 1
ATOM 536 C CA . PRO A 1 73 ? -0.743 5.008 -15.163 1.00 53.69 73 PRO A CA 1
ATOM 537 C C . PRO A 1 73 ? -1.200 4.598 -13.747 1.00 53.69 73 PRO A C 1
ATOM 539 O O . PRO A 1 73 ? -2.367 4.286 -13.518 1.00 53.69 73 PRO A O 1
ATOM 542 N N . LEU A 1 74 ? -0.262 4.589 -12.793 1.00 56.25 74 LEU A N 1
ATOM 543 C CA . LEU A 1 74 ? -0.465 4.298 -11.382 1.00 56.25 74 LEU A CA 1
ATOM 544 C C . LEU A 1 74 ? -1.001 5.510 -10.602 1.00 56.25 74 LEU A C 1
ATOM 546 O O . LEU A 1 74 ? -1.784 5.328 -9.676 1.00 56.25 74 LEU A O 1
ATOM 550 N N . SER A 1 75 ? -0.640 6.743 -10.979 1.00 55.81 75 SER A N 1
ATOM 551 C CA . SER A 1 75 ? -1.084 7.970 -10.288 1.00 55.81 75 SER A CA 1
ATOM 552 C C . SER A 1 75 ? -2.600 8.162 -10.318 1.00 55.81 75 SER A C 1
ATOM 554 O O . SER A 1 75 ? -3.170 8.614 -9.331 1.00 55.81 75 SER A O 1
ATOM 556 N N . THR A 1 76 ? -3.265 7.794 -11.416 1.00 63.78 76 THR A N 1
ATOM 557 C CA . THR A 1 76 ? -4.716 7.993 -11.589 1.00 63.78 76 THR A CA 1
ATOM 558 C C . THR A 1 76 ? -5.567 7.100 -10.688 1.00 63.78 76 THR A C 1
ATOM 560 O O . THR A 1 76 ? -6.761 7.339 -10.548 1.00 63.78 76 THR A O 1
ATOM 563 N N . HIS A 1 77 ? -4.967 6.079 -10.075 1.00 79.25 77 HIS A N 1
ATOM 564 C CA . HIS A 1 77 ? -5.681 5.057 -9.314 1.00 79.25 77 HIS A CA 1
ATOM 565 C C . HIS A 1 77 ? -5.238 4.954 -7.852 1.00 79.25 77 HIS A C 1
ATOM 567 O O . HIS A 1 77 ? -5.693 4.063 -7.130 1.00 79.25 77 HIS A O 1
ATOM 573 N N . ARG A 1 78 ? -4.367 5.864 -7.399 1.00 88.94 78 ARG A N 1
ATOM 574 C CA . ARG A 1 78 ? -3.952 5.933 -5.997 1.00 88.94 78 ARG A CA 1
ATOM 575 C C . ARG A 1 78 ? -5.111 6.387 -5.122 1.00 88.94 78 ARG A C 1
ATOM 577 O O . ARG A 1 78 ? -5.792 7.366 -5.421 1.00 88.94 78 ARG A O 1
ATOM 584 N N . ARG A 1 79 ? -5.301 5.682 -4.013 1.00 91.44 79 ARG A N 1
ATOM 585 C CA . ARG A 1 79 ? -6.227 6.042 -2.943 1.00 91.44 79 ARG A CA 1
ATOM 586 C C . ARG A 1 79 ? -5.449 6.223 -1.656 1.00 91.44 79 ARG A C 1
ATOM 588 O O . ARG A 1 79 ? -4.597 5.407 -1.319 1.00 91.44 79 ARG A O 1
ATOM 595 N N . THR A 1 80 ? -5.782 7.276 -0.932 1.00 93.06 80 THR A N 1
ATOM 596 C CA . THR A 1 80 ? -5.257 7.531 0.404 1.00 93.06 80 THR A CA 1
ATOM 597 C C . THR A 1 80 ? -6.306 7.096 1.418 1.00 93.06 80 THR A C 1
ATOM 599 O O . THR A 1 80 ? -7.444 7.562 1.364 1.00 93.06 80 THR A O 1
ATOM 602 N N . ILE A 1 81 ? -5.942 6.188 2.319 1.00 92.94 81 ILE A N 1
ATOM 603 C CA . ILE A 1 81 ? -6.826 5.638 3.349 1.00 92.94 81 ILE A CA 1
ATOM 604 C C . ILE A 1 81 ? -6.299 6.085 4.707 1.00 92.94 81 ILE A C 1
ATOM 606 O O . ILE A 1 81 ? -5.137 5.849 5.038 1.00 92.94 81 ILE A O 1
ATOM 610 N N . SER A 1 82 ? -7.162 6.723 5.497 1.00 91.62 82 SER A N 1
ATOM 611 C CA . SER A 1 82 ? -6.859 7.056 6.886 1.00 91.62 82 SER A CA 1
ATOM 612 C C . SER A 1 82 ? -7.331 5.924 7.789 1.00 91.62 82 SER A C 1
ATOM 614 O O . SER A 1 82 ? -8.501 5.540 7.778 1.00 91.62 82 SER A O 1
ATOM 616 N N . ILE A 1 83 ? -6.398 5.383 8.557 1.00 89.81 83 ILE A N 1
ATOM 617 C CA . ILE A 1 83 ? -6.627 4.346 9.545 1.00 89.81 83 ILE A CA 1
ATOM 618 C C . ILE A 1 83 ? -6.675 5.040 10.909 1.00 89.81 83 ILE A C 1
ATOM 620 O O . ILE A 1 83 ? -5.659 5.592 11.345 1.00 89.81 83 ILE A O 1
ATOM 624 N N . PRO A 1 84 ? -7.833 5.055 11.589 1.00 83.88 84 PRO A N 1
ATOM 625 C CA . PRO A 1 84 ? -7.939 5.664 12.905 1.00 83.88 84 PRO A CA 1
ATOM 626 C C . PRO A 1 84 ? -7.056 4.922 13.913 1.00 83.88 84 PRO A C 1
ATOM 628 O O . PRO A 1 84 ? -6.808 3.723 13.785 1.00 83.88 84 PRO A O 1
ATOM 631 N N . SER A 1 85 ? -6.600 5.633 14.944 1.00 75.38 85 SER A N 1
ATOM 632 C CA . SER A 1 85 ? -5.885 5.018 16.061 1.00 75.38 85 SER A CA 1
ATOM 633 C C . SER A 1 85 ? -6.797 4.015 16.770 1.00 75.38 85 SER A C 1
ATOM 635 O O . SER A 1 85 ? -7.750 4.420 17.443 1.00 75.38 85 SER A O 1
ATOM 637 N N . SER A 1 86 ? -6.513 2.720 16.641 1.00 64.69 86 SER A N 1
ATOM 638 C CA . SER A 1 86 ? -7.163 1.707 17.470 1.00 64.69 86 SER A CA 1
ATOM 639 C C . SER A 1 86 ? -6.465 1.639 18.827 1.00 64.69 86 SER A C 1
ATOM 641 O O . SER A 1 86 ? -5.240 1.675 18.919 1.00 64.69 86 SER A O 1
ATOM 643 N N . SER A 1 87 ? -7.249 1.548 19.901 1.00 57.78 87 SER A N 1
ATOM 644 C CA . SER A 1 87 ? -6.745 1.403 21.273 1.00 57.78 87 SER A CA 1
ATOM 645 C C . SER A 1 87 ? -6.072 0.051 21.527 1.00 57.78 87 SER A C 1
ATOM 647 O O . SER A 1 87 ? -5.383 -0.116 22.533 1.00 57.78 87 SER A O 1
ATOM 649 N N . ALA A 1 88 ? -6.288 -0.923 20.643 1.00 61.06 88 ALA A N 1
ATOM 650 C CA . ALA A 1 88 ? -5.559 -2.176 20.637 1.00 61.06 88 ALA A CA 1
ATOM 651 C C . ALA A 1 88 ? -4.389 -2.027 19.667 1.00 61.06 88 ALA A C 1
ATOM 653 O O . ALA A 1 88 ? -4.588 -1.621 18.527 1.00 61.06 88 ALA A O 1
ATOM 654 N N . ASN A 1 89 ? -3.185 -2.363 20.126 1.00 65.50 89 ASN A N 1
ATOM 655 C CA . ASN A 1 89 ? -1.941 -2.433 19.355 1.00 65.50 89 ASN A CA 1
ATOM 656 C C . ASN A 1 89 ? -1.986 -3.549 18.279 1.00 65.50 89 ASN A C 1
ATOM 658 O O . ASN A 1 89 ? -1.094 -4.388 18.176 1.00 65.50 89 ASN A O 1
ATOM 662 N N . GLU A 1 90 ? -3.100 -3.633 17.562 1.00 76.00 90 GLU A N 1
ATOM 663 C CA . GLU A 1 90 ? -3.478 -4.684 16.642 1.00 76.00 90 GLU A CA 1
ATOM 664 C C . GLU A 1 90 ? -3.340 -4.138 15.226 1.00 76.00 90 GLU A C 1
ATOM 666 O O . GLU A 1 90 ? -3.917 -3.111 14.864 1.00 76.00 90 GLU A O 1
ATOM 671 N N . ILE A 1 91 ? -2.523 -4.820 14.429 1.00 85.62 91 ILE A N 1
ATOM 672 C CA . ILE A 1 91 ? -2.282 -4.440 13.044 1.00 85.62 91 ILE A CA 1
ATOM 673 C C . ILE A 1 91 ? -3.571 -4.738 12.260 1.00 85.62 91 ILE A C 1
ATOM 675 O O . ILE A 1 91 ? -4.011 -5.888 12.227 1.00 85.62 91 ILE A O 1
ATOM 679 N N . PRO A 1 92 ? -4.187 -3.740 11.608 1.00 89.19 92 PRO A N 1
ATOM 680 C CA . PRO A 1 92 ? -5.537 -3.871 11.068 1.00 89.19 92 PRO A CA 1
ATOM 681 C C . PRO A 1 92 ? -5.612 -4.712 9.783 1.00 89.19 92 PRO A C 1
ATOM 683 O O . PRO A 1 92 ? -6.707 -5.065 9.339 1.00 89.19 92 PRO A O 1
ATOM 686 N N . PHE A 1 93 ? -4.466 -5.045 9.186 1.00 92.50 93 PHE A N 1
ATOM 687 C CA . PHE A 1 93 ? -4.336 -5.946 8.045 1.00 92.50 93 PHE A CA 1
ATOM 688 C C . PHE A 1 93 ? -2.953 -6.612 8.028 1.00 92.50 93 PHE A C 1
ATOM 690 O O . PHE A 1 93 ? -1.999 -6.132 8.630 1.00 92.50 93 PHE A O 1
ATOM 697 N N . SER A 1 94 ? -2.832 -7.722 7.310 1.00 94.06 94 SER A N 1
ATOM 698 C CA . SER A 1 94 ? -1.557 -8.393 7.041 1.00 94.06 94 SER A CA 1
ATOM 699 C C . SER A 1 94 ? -1.089 -8.120 5.617 1.00 94.06 94 SER A C 1
ATOM 701 O O . SER A 1 94 ? -1.903 -7.856 4.730 1.00 94.06 94 SER A O 1
ATOM 703 N N . ILE A 1 95 ? 0.222 -8.214 5.401 1.00 95.88 95 ILE A N 1
ATOM 704 C CA . ILE A 1 95 ? 0.854 -8.022 4.094 1.00 95.88 95 ILE A CA 1
ATOM 705 C C . ILE A 1 95 ? 1.532 -9.302 3.592 1.00 95.88 95 ILE A C 1
ATOM 707 O O . ILE A 1 95 ? 1.712 -10.269 4.336 1.00 95.88 95 ILE A O 1
ATOM 711 N N . HIS A 1 96 ? 1.897 -9.310 2.316 1.00 96.06 96 HIS A N 1
ATOM 712 C CA . HIS A 1 96 ? 2.746 -10.305 1.651 1.00 96.06 96 HIS A CA 1
ATOM 713 C C . HIS A 1 96 ? 3.443 -9.662 0.437 1.00 96.06 96 HIS A C 1
ATOM 715 O O . HIS A 1 96 ? 3.223 -8.484 0.149 1.00 96.06 96 HIS A O 1
ATOM 721 N N . GLY A 1 97 ? 4.286 -10.427 -0.261 1.00 95.25 97 GLY A N 1
ATOM 722 C CA . GLY A 1 97 ? 5.123 -9.914 -1.348 1.00 95.25 97 GLY A CA 1
ATOM 723 C C . GLY A 1 97 ? 6.416 -9.309 -0.810 1.00 95.25 97 GLY A C 1
ATOM 724 O O . GLY A 1 97 ? 6.952 -9.818 0.168 1.00 95.25 97 GLY A O 1
ATOM 725 N N . GLY A 1 98 ? 6.901 -8.236 -1.432 1.00 95.19 98 GLY A N 1
ATOM 726 C CA . GLY A 1 98 ? 8.161 -7.580 -1.072 1.00 95.19 98 GLY A CA 1
ATOM 727 C C . GLY A 1 98 ? 9.266 -7.788 -2.102 1.00 95.19 98 GLY A C 1
ATOM 728 O O . GLY A 1 98 ? 9.250 -8.742 -2.892 1.00 95.19 98 GLY A O 1
ATOM 729 N N . ALA A 1 99 ? 10.226 -6.863 -2.105 1.00 94.44 99 ALA A N 1
ATOM 730 C CA . ALA A 1 99 ? 11.288 -6.802 -3.107 1.00 94.44 99 ALA A CA 1
ATOM 731 C C . ALA A 1 99 ? 12.164 -8.069 -3.144 1.00 94.44 99 ALA A C 1
ATOM 733 O O . ALA A 1 99 ? 12.666 -8.442 -4.203 1.00 94.44 99 ALA A O 1
ATOM 734 N N . ASP A 1 100 ? 12.273 -8.773 -2.017 1.00 94.44 100 ASP A N 1
ATOM 735 C CA . ASP A 1 100 ? 12.933 -10.074 -1.875 1.00 94.44 100 ASP A CA 1
ATOM 736 C C . ASP A 1 100 ? 12.277 -11.183 -2.712 1.00 94.44 100 ASP A C 1
ATOM 738 O O . ASP A 1 100 ? 12.946 -12.128 -3.126 1.00 94.44 100 ASP A O 1
ATOM 742 N N . SER A 1 101 ? 10.989 -11.036 -3.023 1.00 93.31 101 SER A N 1
ATOM 743 C CA . SER A 1 101 ? 10.221 -11.926 -3.903 1.00 93.31 101 SER A CA 1
ATOM 744 C C . SER A 1 101 ? 9.981 -11.347 -5.305 1.00 93.31 101 SER A C 1
ATOM 746 O O . SER A 1 101 ? 9.166 -11.877 -6.058 1.00 93.31 101 SER A O 1
ATOM 748 N N . CYS A 1 102 ? 10.667 -10.252 -5.659 1.00 92.50 102 CYS A N 1
ATOM 749 C CA . CYS A 1 102 ? 10.415 -9.472 -6.877 1.00 92.50 102 CYS A CA 1
ATOM 750 C C . CYS A 1 102 ? 8.942 -9.033 -7.021 1.00 92.50 102 CYS A C 1
ATOM 752 O O . CYS A 1 102 ? 8.424 -8.937 -8.134 1.00 92.50 102 CYS A O 1
ATOM 754 N N . SER A 1 103 ? 8.270 -8.766 -5.896 1.00 91.69 103 SER A N 1
ATOM 755 C CA . SER A 1 103 ? 6.866 -8.350 -5.832 1.00 91.69 103 SER A CA 1
ATOM 756 C C . SER A 1 103 ? 6.718 -7.046 -5.051 1.00 91.69 103 SER A C 1
ATOM 758 O O . SER A 1 103 ? 7.516 -6.737 -4.170 1.00 91.69 103 SER A O 1
ATOM 760 N N . LEU A 1 104 ? 5.659 -6.286 -5.326 1.00 93.12 104 LEU A N 1
ATOM 761 C CA . LEU A 1 104 ? 5.259 -5.177 -4.457 1.00 93.12 104 LEU A CA 1
ATOM 762 C C . LEU A 1 104 ? 4.744 -5.699 -3.110 1.00 93.12 104 LEU A C 1
ATOM 764 O O . LEU A 1 104 ? 4.451 -6.890 -2.963 1.00 93.12 104 LEU A O 1
ATOM 768 N N . ILE A 1 105 ? 4.633 -4.790 -2.140 1.00 95.88 105 ILE A N 1
ATOM 769 C CA . ILE A 1 105 ? 3.936 -5.046 -0.882 1.00 95.88 105 ILE A CA 1
ATOM 770 C C . ILE A 1 105 ? 2.436 -5.010 -1.160 1.00 95.88 105 ILE A C 1
ATOM 772 O O . ILE A 1 105 ? 1.897 -4.003 -1.620 1.00 95.88 105 ILE A O 1
ATOM 776 N N . LEU A 1 106 ? 1.774 -6.127 -0.890 1.00 95.25 106 LEU A N 1
ATOM 777 C CA . LEU A 1 106 ? 0.352 -6.320 -1.142 1.00 95.25 106 LEU A CA 1
ATOM 778 C C . LEU A 1 106 ? -0.386 -6.577 0.172 1.00 95.25 106 LEU A C 1
ATOM 780 O O . LEU A 1 106 ? 0.195 -7.075 1.143 1.00 95.25 106 LEU A O 1
ATOM 784 N N . VAL A 1 107 ? -1.677 -6.269 0.202 1.00 95.44 107 VAL A N 1
ATOM 785 C CA . VAL A 1 107 ? -2.563 -6.612 1.317 1.00 95.44 107 VAL A CA 1
ATOM 786 C C . VAL A 1 107 ? -2.965 -8.074 1.211 1.00 95.44 107 VAL A C 1
ATOM 788 O O . VAL A 1 107 ? -3.607 -8.490 0.257 1.00 95.44 107 VAL A O 1
ATOM 791 N N . ARG A 1 108 ? -2.651 -8.867 2.230 1.00 95.12 108 ARG A N 1
ATOM 792 C CA . ARG A 1 108 ? -3.015 -10.284 2.263 1.00 95.12 108 ARG A CA 1
ATOM 793 C C . ARG A 1 108 ? -4.407 -10.512 2.843 1.00 95.12 108 ARG A C 1
ATOM 795 O O . ARG A 1 108 ? -5.166 -11.344 2.352 1.00 95.12 108 ARG A O 1
ATOM 802 N N . THR A 1 109 ? -4.709 -9.862 3.963 1.00 93.50 109 THR A N 1
ATOM 803 C CA . THR A 1 109 ? -5.979 -10.034 4.683 1.00 93.50 109 THR A CA 1
ATOM 804 C C . THR A 1 109 ? -6.238 -8.820 5.553 1.00 93.50 109 THR A C 1
ATOM 806 O O . THR A 1 109 ? -5.344 -8.395 6.281 1.00 93.50 109 THR A O 1
ATOM 809 N N . VAL A 1 110 ? -7.463 -8.304 5.512 1.00 92.50 110 VAL A N 1
ATOM 810 C CA . VAL A 1 110 ? -7.927 -7.191 6.345 1.00 92.50 110 VAL A CA 1
ATOM 811 C C . VAL A 1 110 ? -8.708 -7.737 7.538 1.00 92.50 110 VAL A C 1
ATOM 813 O O . VAL A 1 110 ? -9.621 -8.543 7.364 1.00 92.50 110 VAL A O 1
ATOM 816 N N . PHE A 1 111 ? -8.344 -7.311 8.745 1.00 89.31 111 PHE A N 1
ATOM 817 C CA . PHE A 1 111 ? -8.958 -7.762 9.999 1.00 89.31 111 PHE A CA 1
ATOM 818 C C . PHE A 1 111 ? -9.906 -6.711 10.583 1.00 89.31 111 PHE A C 1
ATOM 820 O O . PHE A 1 111 ? -10.919 -7.053 11.189 1.00 89.31 111 PHE A O 1
ATOM 827 N N . HIS A 1 112 ? -9.591 -5.428 10.391 1.00 87.56 112 HIS A N 1
ATOM 828 C CA . HIS A 1 112 ? -10.357 -4.340 10.986 1.00 87.56 112 HIS A CA 1
ATOM 829 C C . HIS A 1 112 ? -11.650 -4.063 10.198 1.00 87.56 112 HIS A C 1
ATOM 831 O O . HIS A 1 112 ? -11.570 -3.783 8.997 1.00 87.56 112 HIS A O 1
ATOM 837 N N . PRO A 1 113 ? -12.835 -4.064 10.843 1.00 84.44 113 PRO A N 1
ATOM 838 C CA . PRO A 1 113 ? -14.122 -3.938 10.154 1.00 84.44 113 PRO A CA 1
ATOM 839 C C . PRO A 1 113 ? -14.242 -2.638 9.348 1.00 84.44 113 PRO A C 1
ATOM 841 O O . PRO A 1 113 ? -14.721 -2.658 8.216 1.00 84.44 113 PRO A O 1
ATOM 844 N N . ASP A 1 114 ? -13.723 -1.530 9.878 1.00 84.81 114 ASP A N 1
ATOM 845 C CA . ASP A 1 114 ? -13.769 -0.222 9.205 1.00 84.81 114 ASP A CA 1
ATOM 846 C C . ASP A 1 114 ? -12.918 -0.153 7.924 1.00 84.81 114 ASP A C 1
ATOM 848 O O . ASP A 1 114 ? -13.138 0.712 7.070 1.00 84.81 114 ASP A O 1
ATOM 852 N N . LEU A 1 115 ? -11.952 -1.066 7.765 1.00 88.19 115 LEU A N 1
ATOM 853 C CA . LEU A 1 115 ? -11.105 -1.138 6.575 1.00 88.19 115 LEU A CA 1
ATOM 854 C C . LEU A 1 115 ? -11.641 -2.105 5.517 1.00 88.19 115 LEU A C 1
ATOM 856 O O . LEU A 1 115 ? -11.237 -1.980 4.366 1.00 88.19 115 LEU A O 1
ATOM 860 N N . LEU A 1 116 ? -12.578 -3.003 5.846 1.00 86.12 116 LEU A N 1
ATOM 861 C CA . LEU A 1 116 ? -13.114 -4.001 4.901 1.00 86.12 116 LEU A CA 1
ATOM 862 C C . LEU A 1 116 ? -13.772 -3.376 3.660 1.00 86.12 116 LEU A C 1
ATOM 864 O O . LEU A 1 116 ? -13.796 -3.987 2.596 1.00 86.12 116 LEU A O 1
ATOM 868 N N . ASN A 1 117 ? -14.297 -2.154 3.786 1.00 86.50 117 ASN A N 1
ATOM 869 C CA . ASN A 1 117 ? -14.909 -1.418 2.674 1.00 86.50 117 ASN A CA 1
ATOM 870 C C . ASN A 1 117 ? -13.916 -0.519 1.919 1.00 86.50 117 ASN A C 1
ATOM 872 O O . ASN A 1 117 ? -14.263 0.040 0.880 1.00 86.50 117 ASN A O 1
ATOM 876 N N . GLN A 1 118 ? -12.706 -0.332 2.448 1.00 90.06 118 GLN A N 1
ATOM 877 C CA . GLN A 1 118 ? -11.715 0.604 1.911 1.00 90.06 118 GLN A CA 1
ATOM 878 C C . GLN A 1 118 ? -10.538 -0.126 1.262 1.00 90.06 118 GLN A C 1
ATOM 880 O O . GLN A 1 118 ? -10.052 0.308 0.215 1.00 90.06 118 GLN A O 1
ATOM 885 N N . LEU A 1 119 ? -10.132 -1.242 1.865 1.00 92.12 119 LEU A N 1
ATOM 886 C CA . LEU A 1 119 ? -8.964 -2.032 1.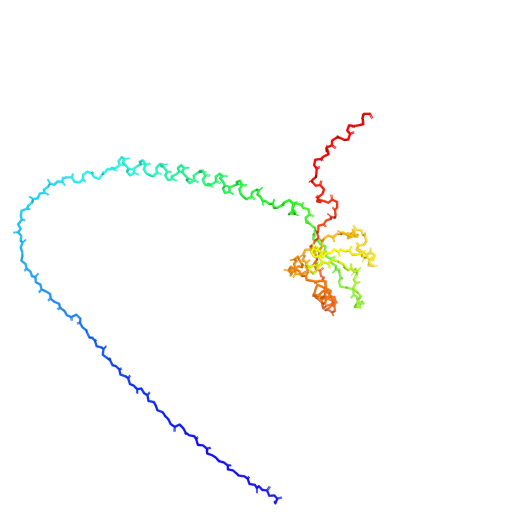524 1.00 92.12 119 LEU A CA 1
ATOM 887 C C . LEU A 1 119 ? -9.400 -3.443 1.126 1.00 92.12 119 LEU A C 1
ATOM 889 O O . LEU A 1 119 ? -10.201 -4.071 1.822 1.00 92.12 119 LEU A O 1
ATOM 893 N N . GLN A 1 120 ? -8.878 -3.936 0.011 1.00 92.00 120 GLN A N 1
ATOM 894 C CA . GLN A 1 120 ? -9.140 -5.287 -0.476 1.00 92.00 120 GLN A CA 1
ATOM 895 C C . GLN A 1 120 ? -7.873 -6.135 -0.456 1.00 92.00 120 GLN A C 1
ATOM 897 O O . GLN A 1 120 ? -6.757 -5.628 -0.355 1.00 92.00 120 GLN A O 1
ATOM 902 N N . ASN A 1 121 ? -8.057 -7.452 -0.532 1.00 92.88 121 ASN A N 1
ATOM 903 C CA . ASN A 1 121 ? -6.936 -8.357 -0.743 1.00 92.88 121 ASN A CA 1
ATOM 904 C C . ASN A 1 121 ? -6.272 -8.042 -2.088 1.00 92.88 121 ASN A C 1
ATOM 906 O O . ASN A 1 121 ? -6.952 -7.679 -3.046 1.00 92.88 121 ASN A O 1
ATOM 910 N N . ASP A 1 122 ? -4.955 -8.201 -2.122 1.00 93.62 122 ASP A N 1
ATOM 911 C CA . ASP A 1 122 ? -4.061 -7.886 -3.231 1.00 93.62 122 ASP A CA 1
ATOM 912 C C . ASP A 1 122 ? -3.977 -6.387 -3.591 1.00 93.62 122 ASP A C 1
ATOM 914 O O . ASP A 1 122 ? -3.347 -6.033 -4.596 1.00 93.62 122 ASP A O 1
ATOM 918 N N . ASP A 1 123 ? -4.560 -5.483 -2.787 1.00 93.44 123 ASP A N 1
ATOM 919 C CA . ASP A 1 123 ? -4.321 -4.043 -2.934 1.00 93.44 123 ASP A CA 1
ATOM 920 C C . ASP A 1 123 ? -2.827 -3.758 -2.720 1.00 93.44 123 ASP A C 1
ATOM 922 O O . ASP A 1 123 ? -2.209 -4.232 -1.763 1.00 93.44 123 ASP A O 1
ATOM 926 N N . MET A 1 124 ? -2.233 -2.971 -3.616 1.00 93.75 124 MET A N 1
ATOM 927 C CA . MET A 1 124 ? -0.820 -2.600 -3.544 1.00 93.75 124 MET A CA 1
ATOM 928 C C . MET A 1 124 ? -0.635 -1.476 -2.540 1.00 93.75 124 MET A C 1
ATOM 930 O O . MET A 1 124 ? -1.210 -0.406 -2.727 1.00 93.75 124 MET A O 1
ATOM 934 N N . VAL A 1 125 ? 0.202 -1.677 -1.526 1.00 94.44 125 VAL A N 1
ATOM 935 C CA . VAL A 1 125 ? 0.553 -0.636 -0.556 1.00 94.44 125 VAL A CA 1
ATOM 936 C C . VAL A 1 125 ? 1.820 0.070 -1.028 1.00 94.44 125 VAL A C 1
ATOM 938 O O . VAL A 1 125 ? 2.882 -0.542 -1.130 1.00 94.44 125 VAL A O 1
ATOM 941 N N . LEU A 1 126 ? 1.706 1.360 -1.334 1.00 93.62 126 LEU A N 1
ATOM 942 C CA . LEU A 1 126 ? 2.810 2.164 -1.861 1.00 93.62 126 LEU A CA 1
ATOM 943 C C . LEU A 1 126 ? 3.564 2.903 -0.769 1.00 93.62 126 LEU A C 1
ATOM 945 O O . LEU A 1 126 ? 4.784 2.993 -0.819 1.00 93.62 126 LEU A O 1
ATOM 949 N N . SER A 1 127 ? 2.841 3.465 0.196 1.00 94.75 127 SER A N 1
ATOM 950 C CA . SER A 1 127 ? 3.428 4.246 1.276 1.00 94.75 127 SER A CA 1
ATOM 951 C C . SER A 1 127 ? 2.577 4.158 2.541 1.00 94.75 127 SER A C 1
ATOM 953 O O . SER A 1 127 ? 1.376 3.870 2.484 1.00 94.75 127 SER A O 1
ATOM 955 N N . ALA A 1 128 ? 3.204 4.420 3.683 1.00 93.56 128 ALA A N 1
ATOM 956 C CA . ALA A 1 128 ? 2.525 4.641 4.953 1.00 93.56 128 ALA A CA 1
ATOM 957 C C . ALA A 1 128 ? 3.166 5.835 5.677 1.00 93.56 128 ALA A C 1
ATOM 959 O O . ALA A 1 128 ? 4.389 5.916 5.788 1.00 93.56 128 ALA A O 1
ATOM 960 N N . ASP A 1 129 ? 2.343 6.790 6.113 1.00 92.00 129 ASP A N 1
ATOM 961 C CA . ASP A 1 129 ? 2.742 8.089 6.678 1.00 92.00 129 ASP A CA 1
ATOM 962 C C . ASP A 1 129 ? 3.815 8.813 5.848 1.00 92.00 129 ASP A C 1
ATOM 964 O O . ASP A 1 129 ? 4.777 9.383 6.362 1.00 92.00 129 ASP A O 1
ATOM 968 N N . GLY A 1 130 ? 3.666 8.759 4.522 1.00 90.50 130 GLY A N 1
ATOM 969 C CA . GLY A 1 130 ? 4.594 9.384 3.577 1.00 90.50 130 GLY A CA 1
ATOM 970 C C . GLY A 1 130 ? 5.931 8.655 3.413 1.00 90.50 130 GLY A C 1
ATOM 971 O O . GLY A 1 130 ? 6.764 9.107 2.631 1.00 90.50 130 GLY A O 1
ATOM 972 N N . THR A 1 131 ? 6.145 7.529 4.100 1.00 94.50 131 THR A N 1
ATOM 973 C CA . THR A 1 131 ? 7.306 6.659 3.875 1.00 94.50 131 THR A CA 1
ATOM 974 C C . THR A 1 131 ? 6.982 5.643 2.795 1.00 94.50 131 THR A C 1
ATOM 976 O O . THR A 1 131 ? 5.990 4.922 2.894 1.00 94.50 131 THR A O 1
ATOM 979 N N . GLU A 1 132 ? 7.819 5.586 1.765 1.00 94.19 132 GLU A N 1
ATOM 980 C CA . GLU A 1 132 ? 7.648 4.679 0.638 1.00 94.19 132 GLU A CA 1
ATOM 981 C C . GLU A 1 132 ? 7.906 3.221 1.047 1.00 94.19 132 GLU A C 1
ATOM 983 O O . GLU A 1 132 ? 8.956 2.894 1.589 1.00 94.19 132 GLU A O 1
ATOM 988 N N . LEU A 1 133 ? 6.933 2.351 0.780 1.00 94.12 133 LEU A N 1
ATOM 989 C CA . LEU A 1 133 ? 7.010 0.900 0.965 1.00 94.12 133 LEU A CA 1
ATOM 990 C C . LEU A 1 133 ? 7.291 0.173 -0.356 1.00 94.12 133 LEU A C 1
ATOM 992 O O . LEU A 1 133 ? 7.728 -0.981 -0.342 1.00 94.12 133 LEU A O 1
ATOM 996 N N . SER A 1 134 ? 7.065 0.827 -1.503 1.00 85.75 134 SER A N 1
ATOM 997 C CA . SER A 1 134 ? 7.467 0.310 -2.811 1.00 85.75 134 SER A CA 1
ATOM 998 C C . SER A 1 134 ? 8.988 0.179 -2.881 1.00 85.75 134 SER A C 1
ATOM 1000 O O . SER A 1 134 ? 9.713 1.157 -2.990 1.00 85.75 134 SER A O 1
ATOM 1002 N N . GLY A 1 135 ? 9.473 -1.059 -2.809 1.00 89.69 135 GLY A N 1
ATOM 1003 C CA . GLY A 1 135 ? 10.904 -1.380 -2.825 1.00 89.69 135 GLY A CA 1
ATOM 1004 C C . GLY A 1 135 ? 11.425 -1.971 -1.517 1.00 89.69 135 GLY A C 1
ATOM 1005 O O . GLY A 1 135 ? 12.528 -2.514 -1.510 1.00 89.69 135 GLY A O 1
ATOM 1006 N N . MET A 1 136 ? 10.631 -1.949 -0.445 1.00 95.50 136 MET A N 1
ATOM 1007 C CA . MET A 1 136 ? 10.984 -2.645 0.790 1.00 95.50 136 MET A CA 1
ATOM 1008 C C . MET A 1 136 ? 10.852 -4.163 0.634 1.00 95.50 136 MET A C 1
ATOM 1010 O O . MET A 1 136 ? 9.980 -4.680 -0.077 1.00 95.50 136 MET A O 1
ATOM 1014 N N . VAL A 1 137 ? 11.716 -4.894 1.336 1.00 96.94 137 VAL A N 1
ATOM 1015 C CA . VAL A 1 137 ? 11.556 -6.342 1.535 1.00 96.94 137 VAL A CA 1
ATOM 1016 C C . VAL A 1 137 ? 10.447 -6.611 2.552 1.00 96.94 137 VAL A C 1
ATOM 1018 O O . VAL A 1 137 ? 10.163 -5.762 3.403 1.00 96.94 137 VAL A O 1
ATOM 1021 N N . TYR A 1 138 ? 9.844 -7.801 2.518 1.00 95.56 138 TYR A N 1
ATOM 1022 C CA . TYR A 1 138 ? 8.735 -8.148 3.418 1.00 95.56 138 TYR A CA 1
ATOM 1023 C C . TYR A 1 138 ? 9.032 -7.854 4.897 1.00 95.56 138 TYR A C 1
ATOM 1025 O O . TYR A 1 138 ? 8.228 -7.228 5.587 1.00 95.56 138 TYR A O 1
ATOM 1033 N N . GLY A 1 139 ? 10.193 -8.303 5.386 1.00 95.81 139 GLY A N 1
ATOM 1034 C CA . GLY A 1 139 ? 10.560 -8.171 6.798 1.00 95.81 139 GLY A CA 1
ATOM 1035 C C . GLY A 1 139 ? 10.703 -6.715 7.246 1.00 95.81 139 GLY A C 1
ATOM 1036 O O . GLY A 1 139 ? 10.303 -6.374 8.357 1.00 95.81 139 GLY A O 1
ATOM 1037 N N . GLU A 1 140 ? 11.218 -5.857 6.367 1.00 95.69 140 GLU A N 1
ATOM 1038 C CA . GLU A 1 140 ? 11.370 -4.424 6.615 1.00 95.69 140 GLU A CA 1
ATOM 1039 C C . GLU A 1 140 ? 10.008 -3.728 6.638 1.00 95.69 140 GLU A C 1
ATOM 1041 O O . GLU A 1 140 ? 9.680 -3.057 7.617 1.00 95.69 140 GLU A O 1
ATOM 1046 N N . ALA A 1 141 ? 9.173 -3.972 5.625 1.00 95.31 141 ALA A N 1
ATOM 1047 C CA . ALA A 1 141 ? 7.827 -3.411 5.554 1.00 95.31 141 ALA A CA 1
ATOM 1048 C C . ALA A 1 141 ? 6.962 -3.845 6.751 1.00 95.31 141 ALA A C 1
ATOM 1050 O O . ALA A 1 141 ? 6.267 -3.028 7.355 1.00 95.31 141 ALA A O 1
ATOM 1051 N N . ALA A 1 142 ? 7.032 -5.122 7.141 1.00 94.38 142 ALA A N 1
ATOM 1052 C CA . ALA A 1 142 ? 6.289 -5.650 8.280 1.00 94.38 142 ALA A CA 1
ATOM 1053 C C . ALA A 1 142 ? 6.747 -5.024 9.605 1.00 94.38 142 ALA A C 1
ATOM 1055 O O . ALA A 1 142 ? 5.909 -4.645 10.427 1.00 94.38 142 ALA A O 1
ATOM 1056 N N . ALA A 1 143 ? 8.060 -4.883 9.813 1.00 94.25 143 ALA A N 1
ATOM 1057 C CA . ALA A 1 143 ? 8.609 -4.236 11.003 1.00 94.25 143 ALA A CA 1
ATOM 1058 C C . ALA A 1 143 ? 8.226 -2.750 11.067 1.00 94.25 143 ALA A C 1
ATOM 1060 O O . ALA A 1 143 ? 7.805 -2.268 12.121 1.00 94.25 143 ALA A O 1
ATOM 1061 N N . PHE A 1 144 ? 8.304 -2.047 9.937 1.00 94.06 144 PHE A N 1
ATOM 1062 C CA . PHE A 1 144 ? 7.936 -0.640 9.825 1.00 94.06 144 PHE A CA 1
ATOM 1063 C C . PHE A 1 144 ? 6.454 -0.401 10.140 1.00 94.06 144 PHE A C 1
ATOM 1065 O O . PHE A 1 144 ? 6.129 0.418 11.001 1.00 94.06 144 PHE A O 1
ATOM 1072 N N . LEU A 1 145 ? 5.551 -1.169 9.520 1.00 91.81 145 LEU A N 1
ATOM 1073 C CA . LEU A 1 145 ? 4.116 -1.089 9.804 1.00 91.81 145 LEU A CA 1
ATOM 1074 C C . LEU A 1 145 ? 3.819 -1.422 11.270 1.00 91.81 145 LEU A C 1
ATOM 1076 O O . LEU A 1 145 ? 3.069 -0.702 11.923 1.00 91.81 145 LEU A O 1
ATOM 1080 N N . SER A 1 146 ? 4.455 -2.459 11.820 1.00 90.88 146 SER A N 1
ATOM 1081 C CA . SER A 1 146 ? 4.295 -2.822 13.236 1.00 90.88 146 SER A CA 1
ATOM 1082 C C . SER A 1 146 ? 4.699 -1.674 14.164 1.00 90.88 146 SER A C 1
ATOM 1084 O O . SER A 1 146 ? 3.990 -1.372 15.122 1.00 90.88 146 SER A O 1
ATOM 1086 N N . GLN A 1 147 ? 5.811 -0.995 13.871 1.00 91.25 147 GLN A N 1
ATOM 1087 C CA . GLN A 1 147 ? 6.268 0.158 14.646 1.00 91.25 147 GLN A CA 1
ATOM 1088 C C . GLN A 1 147 ? 5.312 1.349 14.525 1.00 91.25 147 GLN A C 1
ATOM 1090 O O . GLN A 1 147 ? 5.096 2.061 15.505 1.00 91.25 147 GLN A O 1
ATOM 1095 N N . LEU A 1 148 ? 4.750 1.580 13.339 1.00 89.44 148 LEU A N 1
ATOM 1096 C CA . LEU A 1 148 ? 3.770 2.635 13.115 1.00 89.44 148 LEU A CA 1
ATOM 1097 C C . LEU A 1 148 ? 2.490 2.402 13.920 1.00 89.44 148 LEU A C 1
ATOM 1099 O O . LEU A 1 148 ? 2.070 3.292 14.657 1.00 89.44 148 LEU A O 1
ATOM 1103 N N . PHE A 1 149 ? 1.917 1.201 13.851 1.00 88.06 149 PHE A N 1
ATOM 1104 C CA . PHE A 1 149 ? 0.713 0.871 14.616 1.00 88.06 149 PHE A CA 1
ATOM 1105 C C . PHE A 1 149 ? 0.972 0.862 16.130 1.00 88.06 149 PHE A C 1
ATOM 1107 O O . PHE A 1 149 ? 0.115 1.303 16.895 1.00 88.06 149 PHE A O 1
ATOM 1114 N N . ALA A 1 150 ? 2.186 0.504 16.564 1.00 87.56 150 ALA A N 1
ATOM 1115 C CA . ALA A 1 150 ? 2.590 0.575 17.969 1.00 87.56 150 ALA A CA 1
ATOM 1116 C C . ALA A 1 150 ? 2.629 1.986 18.561 1.00 87.56 150 ALA A C 1
ATOM 1118 O O . ALA A 1 150 ? 2.553 2.133 19.782 1.00 87.56 150 ALA A O 1
ATOM 1119 N N . LYS A 1 151 ? 2.705 3.034 17.733 1.00 86.69 151 LYS A N 1
ATOM 1120 C CA . LYS A 1 151 ? 2.608 4.422 18.211 1.00 86.69 151 LYS A CA 1
ATOM 1121 C C . LYS A 1 151 ? 1.189 4.792 18.647 1.00 86.69 151 LYS A C 1
ATOM 1123 O O . LYS A 1 151 ? 1.030 5.770 19.371 1.00 86.69 151 LYS A O 1
ATOM 1128 N N . GLY A 1 152 ? 0.171 4.043 18.212 1.00 80.06 152 GLY A N 1
ATOM 1129 C CA . GLY A 1 152 ? -1.228 4.308 18.550 1.00 80.06 152 GLY A CA 1
ATOM 1130 C C . GLY A 1 152 ? -1.762 5.633 17.997 1.00 80.06 152 GLY A C 1
ATOM 1131 O O . GLY A 1 152 ? -2.757 6.143 18.500 1.00 80.06 152 GLY A O 1
ATOM 1132 N N . SER A 1 153 ? -1.107 6.220 16.992 1.00 85.06 153 SER A N 1
ATOM 1133 C CA . SER A 1 153 ? -1.603 7.389 16.261 1.00 85.06 153 SER A CA 1
ATOM 1134 C C . SER A 1 153 ? -2.410 6.958 15.038 1.00 85.06 153 SER A C 1
ATOM 1136 O O . SER A 1 153 ? -2.257 5.841 14.545 1.00 85.06 153 SER A O 1
ATOM 1138 N N . ALA A 1 154 ? -3.269 7.848 14.537 1.00 87.31 154 ALA A N 1
ATOM 1139 C CA . ALA A 1 154 ? -3.891 7.638 13.236 1.00 87.31 154 ALA A CA 1
ATOM 1140 C C . ALA A 1 154 ? -2.800 7.560 12.157 1.00 87.31 154 ALA A C 1
ATOM 1142 O O . ALA A 1 154 ? -1.852 8.346 12.188 1.00 87.31 154 ALA A O 1
ATOM 1143 N N . LEU A 1 155 ? -2.949 6.613 11.235 1.00 90.25 155 LEU A N 1
ATOM 1144 C CA . LEU A 1 155 ? -2.005 6.349 10.155 1.00 90.25 155 LEU A CA 1
ATOM 1145 C C . LEU A 1 155 ? -2.658 6.670 8.818 1.00 90.25 155 LEU A C 1
ATOM 1147 O O . LEU A 1 155 ? -3.846 6.416 8.626 1.00 90.25 155 LEU A O 1
ATOM 1151 N N . THR A 1 156 ? -1.884 7.166 7.867 1.00 93.31 156 THR A N 1
ATOM 1152 C CA . THR A 1 156 ? -2.334 7.297 6.482 1.00 93.31 156 THR A CA 1
ATOM 1153 C C . THR A 1 156 ? -1.574 6.326 5.592 1.00 93.31 156 THR A C 1
ATOM 1155 O O . THR A 1 156 ? -0.349 6.331 5.592 1.00 93.31 156 THR A O 1
ATOM 1158 N N . ILE A 1 157 ? -2.279 5.510 4.812 1.00 94.44 157 ILE A N 1
ATOM 1159 C CA . ILE A 1 157 ? -1.662 4.632 3.811 1.00 94.44 157 ILE A CA 1
ATOM 1160 C C . ILE A 1 157 ? -2.076 5.050 2.407 1.00 94.44 157 ILE A C 1
ATOM 1162 O O . ILE A 1 157 ? -3.204 5.493 2.181 1.00 94.44 157 ILE A O 1
ATOM 1166 N N . GLU A 1 158 ? -1.173 4.883 1.452 1.00 94.44 158 GLU A N 1
ATOM 1167 C CA . GLU A 1 158 ? -1.474 5.058 0.037 1.00 94.44 158 GLU A CA 1
ATOM 1168 C C . GLU A 1 158 ? -1.478 3.709 -0.661 1.00 94.44 158 GLU A C 1
ATOM 1170 O O . GLU A 1 158 ? -0.512 2.947 -0.573 1.00 94.44 158 GLU A O 1
ATOM 1175 N N . VAL A 1 159 ? -2.566 3.429 -1.372 1.00 94.19 159 VAL A N 1
ATOM 1176 C CA . VAL A 1 159 ? -2.790 2.140 -2.016 1.00 94.19 159 VAL A CA 1
ATOM 1177 C C . VAL A 1 159 ? -3.225 2.284 -3.464 1.00 94.19 159 VAL A C 1
ATOM 1179 O O . VAL A 1 159 ? -3.841 3.281 -3.845 1.00 94.19 159 VAL A O 1
ATOM 1182 N N . ILE A 1 160 ? -2.953 1.263 -4.269 1.00 92.31 160 ILE A N 1
ATOM 1183 C CA . ILE A 1 160 ? -3.546 1.095 -5.597 1.00 92.31 160 ILE A CA 1
ATOM 1184 C C . ILE A 1 160 ? -4.411 -0.169 -5.580 1.00 92.31 160 ILE A C 1
ATOM 1186 O O . ILE A 1 160 ? -3.896 -1.238 -5.248 1.00 92.31 160 ILE A O 1
ATOM 1190 N N . PRO A 1 161 ? -5.700 -0.078 -5.959 1.00 90.06 161 PRO A N 1
ATOM 1191 C CA . PRO A 1 161 ? -6.551 -1.252 -6.071 1.00 90.06 161 PRO A CA 1
ATOM 1192 C C . PRO A 1 161 ? -6.025 -2.238 -7.110 1.00 90.06 161 PRO A C 1
ATOM 1194 O O . PRO A 1 161 ? -5.677 -1.821 -8.218 1.00 90.06 161 PRO A O 1
ATOM 1197 N N . THR A 1 162 ? -6.081 -3.540 -6.830 1.00 82.69 162 THR A N 1
ATOM 1198 C CA . THR A 1 162 ? -5.688 -4.592 -7.794 1.00 82.69 162 THR A CA 1
ATOM 1199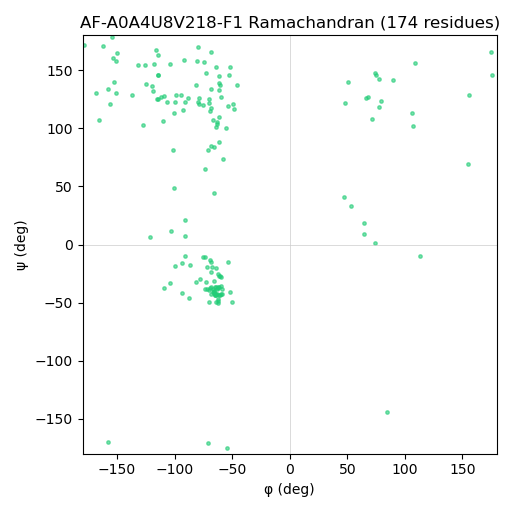 C C . THR A 1 162 ? -6.383 -4.433 -9.150 1.00 82.69 162 THR A C 1
ATOM 1201 O O . THR A 1 162 ? -5.763 -4.571 -10.202 1.00 82.69 162 THR A O 1
ATOM 1204 N N . GLY A 1 163 ? -7.675 -4.086 -9.141 1.00 71.44 163 GLY A N 1
ATOM 1205 C CA . GLY A 1 163 ? -8.485 -3.929 -10.356 1.00 71.44 163 GLY A CA 1
ATOM 1206 C C . GLY A 1 163 ? -8.182 -2.673 -11.177 1.00 71.44 163 GLY A C 1
ATOM 1207 O O . GLY A 1 163 ? -8.647 -2.554 -12.308 1.00 71.44 163 GLY A O 1
ATOM 1208 N N . ALA A 1 164 ? -7.403 -1.737 -10.639 1.00 68.44 164 ALA A N 1
ATOM 1209 C CA . ALA A 1 164 ? -7.164 -0.448 -11.274 1.00 68.44 164 ALA A CA 1
ATOM 1210 C C . ALA A 1 164 ? -5.995 -0.465 -12.275 1.00 68.44 164 ALA A C 1
ATOM 1212 O O . ALA A 1 164 ? -5.899 0.391 -13.151 1.00 68.44 164 ALA A O 1
ATOM 1213 N N . CYS A 1 165 ? -5.130 -1.478 -12.190 1.00 61.16 165 CYS A N 1
ATOM 1214 C CA . CYS A 1 165 ? -4.012 -1.675 -13.113 1.00 61.16 165 CYS A CA 1
ATOM 1215 C C . CYS A 1 165 ? -4.359 -2.556 -14.323 1.00 61.16 165 CYS A C 1
ATOM 1217 O O . CYS A 1 165 ? -3.471 -2.881 -15.111 1.00 61.16 165 CYS A O 1
ATOM 1219 N N . ALA A 1 166 ? -5.633 -2.919 -14.509 1.00 57.16 166 ALA A N 1
ATOM 1220 C CA . ALA A 1 166 ? -6.110 -3.666 -15.669 1.00 57.16 166 ALA A CA 1
ATOM 1221 C C . ALA A 1 166 ? -6.157 -2.778 -16.929 1.00 57.16 166 ALA A C 1
ATOM 1223 O O . ALA A 1 166 ? -7.214 -2.505 -17.490 1.00 57.16 166 ALA A O 1
ATOM 1224 N N . CYS A 1 167 ? -4.995 -2.324 -17.391 1.00 45.69 167 CYS A N 1
ATOM 1225 C CA . CYS A 1 167 ? -4.824 -1.762 -18.723 1.00 45.69 167 CYS A CA 1
ATOM 1226 C C . CYS A 1 167 ? -4.186 -2.841 -19.605 1.00 45.69 167 CYS A C 1
ATOM 1228 O O . CYS A 1 167 ? -2.971 -2.897 -19.782 1.00 45.69 167 CYS A O 1
ATOM 1230 N N . GLY A 1 168 ? -5.018 -3.753 -20.104 1.00 46.72 168 GLY A N 1
ATOM 1231 C CA . GLY A 1 168 ? -4.658 -4.700 -21.154 1.00 46.72 168 GLY A CA 1
ATOM 1232 C C . GLY A 1 168 ? -5.653 -4.561 -22.305 1.00 46.72 168 GLY A C 1
ATOM 1233 O O . GLY A 1 168 ? -6.849 -4.413 -22.041 1.00 46.72 168 GLY A O 1
ATOM 1234 N N . PRO A 1 169 ? -5.216 -4.589 -23.578 1.00 45.34 169 PRO A N 1
ATOM 1235 C CA . PRO A 1 169 ? -6.158 -4.681 -24.680 1.00 45.34 169 PRO A CA 1
ATOM 1236 C C . PRO A 1 169 ? -6.947 -5.979 -24.499 1.00 45.34 169 PRO A C 1
ATOM 1238 O O . PRO A 1 169 ? -6.358 -7.050 -24.355 1.00 45.34 169 PRO A O 1
ATOM 1241 N N . GLN A 1 170 ? -8.279 -5.901 -24.508 1.00 48.44 170 GLN A N 1
ATOM 1242 C CA . GLN A 1 170 ? -9.102 -7.084 -24.731 1.00 48.44 170 GLN A CA 1
ATO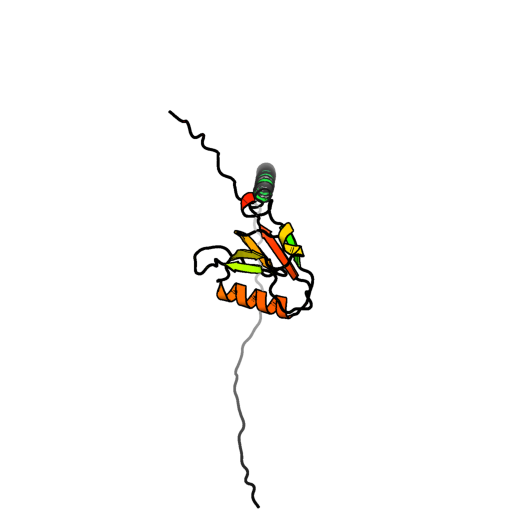M 1243 C C . GLN A 1 170 ? -8.836 -7.555 -26.162 1.00 48.44 170 GLN A C 1
ATOM 1245 O O . GLN A 1 170 ? -9.529 -7.167 -27.101 1.00 48.44 170 GLN A O 1
ATOM 1250 N N . ILE A 1 171 ? -7.770 -8.334 -26.351 1.00 47.88 171 ILE A N 1
ATOM 1251 C CA . ILE A 1 171 ? -7.533 -9.040 -27.602 1.00 47.88 171 ILE A CA 1
ATOM 1252 C C . ILE A 1 171 ? -8.661 -10.060 -27.687 1.00 47.88 171 ILE A C 1
ATOM 1254 O O . ILE A 1 171 ? -8.724 -11.003 -26.900 1.00 47.88 171 ILE A O 1
ATOM 1258 N N . GLY A 1 172 ? -9.599 -9.784 -28.592 1.00 46.91 172 GLY A N 1
ATOM 1259 C CA . GLY A 1 172 ? -10.772 -10.601 -28.835 1.00 46.91 172 GLY A CA 1
ATOM 1260 C C . GLY A 1 172 ? -10.380 -12.062 -28.988 1.00 46.91 172 GLY A C 1
ATOM 1261 O O . GLY A 1 172 ? -9.666 -12.438 -29.916 1.00 46.91 172 GLY A O 1
ATOM 1262 N N . LEU A 1 173 ? -10.874 -12.883 -28.066 1.00 50.56 173 LEU A N 1
ATOM 1263 C CA . LEU A 1 173 ? -10.881 -14.325 -28.204 1.00 50.56 173 LEU A CA 1
ATOM 1264 C C . LEU A 1 173 ? -11.863 -14.662 -29.337 1.00 50.56 173 LEU A C 1
ATOM 1266 O O . LEU A 1 173 ? -13.047 -14.898 -29.100 1.00 50.56 173 LEU A O 1
ATOM 1270 N N . PHE A 1 174 ? -11.389 -14.628 -30.584 1.00 47.28 174 PHE A N 1
ATOM 1271 C CA . PHE A 1 174 ? -12.109 -15.221 -31.704 1.00 47.28 174 PHE A CA 1
ATOM 1272 C C . PHE A 1 174 ? -12.199 -16.723 -31.437 1.00 47.28 174 PHE A C 1
ATOM 1274 O O . PHE A 1 174 ? -11.219 -17.455 -31.569 1.00 47.28 174 PHE A O 1
ATOM 1281 N N . ARG A 1 175 ? -13.382 -17.176 -31.015 1.00 46.72 175 ARG A N 1
ATOM 1282 C CA . ARG A 1 175 ? -13.755 -18.583 -31.123 1.00 46.72 175 ARG A CA 1
ATOM 1283 C C . ARG A 1 175 ? -13.953 -18.892 -32.606 1.00 46.72 175 ARG A C 1
ATOM 1285 O O . ARG A 1 175 ? -14.846 -18.319 -33.226 1.00 46.72 175 ARG A O 1
ATOM 1292 N N . LEU A 1 176 ? -13.091 -19.754 -33.138 1.00 56.22 176 LEU A N 1
ATOM 1293 C CA . LEU A 1 176 ? -13.361 -20.564 -34.327 1.00 56.22 176 LEU A CA 1
ATOM 1294 C C . LEU A 1 176 ? -14.184 -21.787 -33.916 1.00 56.22 176 LEU A C 1
ATOM 1296 O O . LEU A 1 176 ? -13.924 -22.311 -32.806 1.00 56.22 176 LEU A O 1
#

Radius of gyration: 35.53 Å; Cα contacts (8 Å, |Δi|>4): 184; chains: 1; bounding box: 70×76×94 Å

Organism: Steinernema carpocapsae (NCBI:txid34508)

Foldseek 3Di:
DDDDDDDDDDDDDDDDYDDDDDDDDDDDDDDDDDDPDPCPPPVVVVVVVVVVVVVVVVVVVVVVVVVVVPPPLQNVQKDKDKAAQDPDLDQQFDWDDAVVNVGAIWTQGGRHPVCPVPHDGRWGWQDKQPHGRGHGGRVRSVVVSSVVSVVSHIMMIMTGDPVSPPPDPPPDPPDD

Mean predicted aligned error: 19.32 Å

Secondary structure (DSSP, 8-state):
------------------------------------------HHHHHHHHHHHHHHHHHHHHHHHHHHT---TTGGG-EEEEE---SS---SEEEEE-GGGT--EEEEEE--GGGTTT--TTPEEEEETTEE-TT--HHHHHHHHHHHHHTTS-EEEEEE-GGGG-----------

pLDDT: mean 70.74, std 21.9, range [30.31, 96.94]

InterPro domains:
  IPR036034 PDZ superfamily [G3DSA:2.30.42.10] (51-166)
  IPR036034 PDZ superfamily [SSF50156] (58-161)

Solvent-accessible surface area (backbone atoms only — not comparable to full-atom values): 11230 Å² total; per-residue (Å²): 141,79,85,83,88,87,80,92,82,86,88,86,91,81,85,82,91,84,84,88,79,82,86,87,86,90,83,88,89,83,92,77,81,91,78,91,70,84,79,71,71,58,61,65,61,52,48,53,49,50,55,50,49,53,51,50,48,53,53,47,49,53,49,51,58,56,56,66,68,58,62,51,86,63,65,85,47,58,43,78,46,79,45,75,49,51,94,54,84,62,73,52,52,42,71,45,58,3,43,84,70,78,33,62,30,24,28,60,44,73,71,36,74,87,42,60,86,77,53,55,67,55,19,33,41,42,26,48,74,86,43,74,35,64,73,36,35,45,72,56,46,51,51,50,52,51,54,52,47,64,67,50,50,66,44,42,35,33,31,34,52,59,78,65,71,73,81,67,83,84,72,76,82,77,82,128

Sequence (176 aa):
MDEPSSSAQQSPAAGPEEQRESTPTNGDVGVAAAKNDERGCDSEELQSSIDQIESSKNEIDHVTQTVTIRQSPLSTHRRTISIPSSSANEIPFSIHGGADSCSLILVRTVFHPDLLNQLQNDDMVLSADGTELSGMVYGEAAAFLSQLFAKGSALTIEVIPTGACACGPQIGL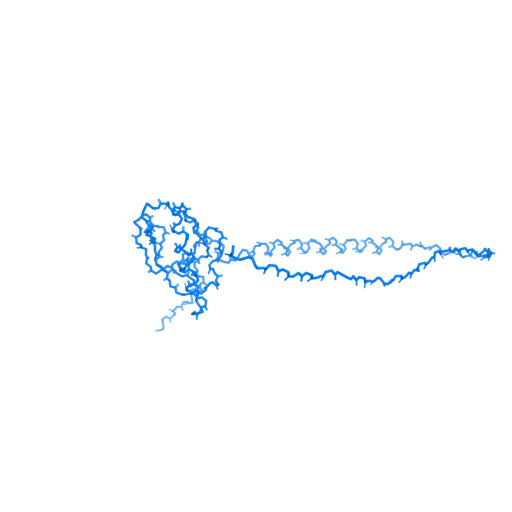FRL